Protein AF-A0A956Q7Y1-F1 (afdb_monomer)

pLDDT: mean 79.59, std 21.58, range [32.88, 96.0]

Nearest PDB structures (foldseek):
  5wb4-assembly1_E  TM=9.164E-01  e=4.109E-04  Thermoanaerobacter italicus Ab9
  7n41-assembly2_B  TM=9.019E-01  e=3.615E-04  Thermoanaerobacter italicus Ab9
  5wfg-assembly2_E  TM=9.116E-01  e=1.145E-03  Thermoanaerobacter italicus Ab9
  5wfg-assembly1_B  TM=8.473E-01  e=2.469E-03  Thermoanaerobacter italicus Ab9
  5wfg-assembly1_C  TM=8.443E-01  e=1.797E-02  Thermoanaerobacter italicus Ab9

Sequence (152 aa):
MNLTTSPAVLDKLPRKDVIGVPVTHASYQAIVDRVIALAQRRQPAYVCVAAVHLVVEAFLDASLRAIVEAADMVTADGKPVAVALGWLHKTSQERVAGMDLMPSVMAAAERAGCSVFFWVPPRTSLRRRDASLNANSRTSRWAGTFLHRFVH

Mean predicted aligned error: 10.84 Å

Radius of gyration: 19.01 Å; Cα contacts (8 Å, |Δi|>4): 193; chains: 1; bounding box: 59×51×41 Å

Secondary structure (DSSP, 8-state):
-------PPPPPPPEEEETTEEEE---HHHHHHHHHHHHHTT----EEEE-HHHHHHHHH-HHHHHHHHHSSEEEE-SHHHHHHHHHHHTS------HHHHHHHHHHHHHHTT--EEEE------------------------EEEE-----

Foldseek 3Di:
DDDPPDLDDDDFADWDDQLNATAHADALVVVLVVVLVCQLSVNDFDEAADDPVLSVVLNVDVVSRVVRNPGSHYYQADDVSQVSRCVVPVHGGDHHHPVVSVVSSVVVCLVSQGFDWDADQPPPPPPDDDDDDDDDDPDPDGDIDGDDRNDD

Structure (mmCIF, N/CA/C/O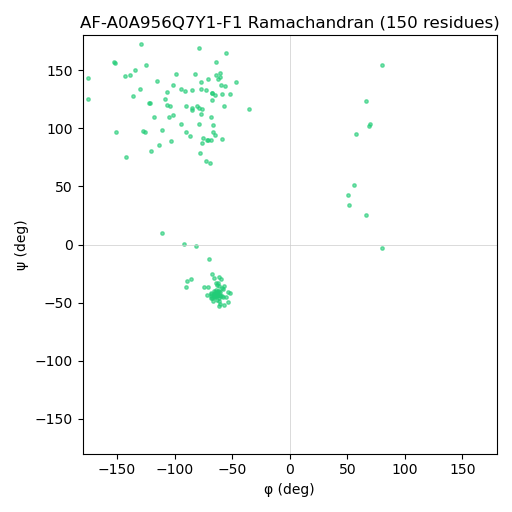 backbone):
data_AF-A0A956Q7Y1-F1
#
_entry.id   AF-A0A956Q7Y1-F1
#
loop_
_atom_site.group_PDB
_atom_site.id
_atom_site.type_symbol
_atom_site.label_atom_id
_atom_site.label_alt_id
_atom_site.label_comp_id
_atom_site.label_asym_id
_atom_site.label_entity_id
_atom_site.label_seq_id
_atom_site.pdbx_PDB_ins_code
_atom_site.Cartn_x
_atom_site.Cartn_y
_atom_site.Cartn_z
_atom_site.occupancy
_atom_site.B_iso_or_equiv
_atom_site.auth_seq_id
_atom_site.auth_comp_id
_atom_site.auth_asym_id
_atom_site.auth_atom_id
_atom_site.pdbx_PDB_model_num
ATOM 1 N N . MET A 1 1 ? -40.487 6.599 2.114 1.00 40.66 1 MET A N 1
ATOM 2 C CA . MET A 1 1 ? -39.738 5.844 1.087 1.00 40.66 1 MET A CA 1
ATOM 3 C C . MET A 1 1 ? -38.324 5.656 1.608 1.00 40.66 1 MET A C 1
ATOM 5 O O . MET A 1 1 ? -37.565 6.613 1.629 1.00 40.66 1 MET A O 1
ATOM 9 N N . ASN A 1 2 ? -38.022 4.474 2.151 1.00 32.88 2 ASN A N 1
ATOM 10 C CA . ASN A 1 2 ? -36.716 4.176 2.739 1.00 32.88 2 ASN A CA 1
ATOM 11 C C . ASN A 1 2 ? -35.690 3.942 1.630 1.00 32.88 2 ASN A C 1
ATOM 13 O O . ASN A 1 2 ? -35.804 2.980 0.876 1.00 32.88 2 ASN A O 1
ATOM 17 N N . LEU A 1 3 ? -34.677 4.804 1.567 1.00 39.78 3 LEU A N 1
ATOM 18 C CA . LEU A 1 3 ? -33.438 4.526 0.855 1.00 39.78 3 LEU A CA 1
ATOM 19 C C . LEU A 1 3 ? -32.627 3.550 1.714 1.00 39.78 3 LEU A C 1
ATOM 21 O O . LEU A 1 3 ? -31.887 3.950 2.608 1.00 39.78 3 LEU A O 1
ATOM 25 N N . THR A 1 4 ? -32.797 2.252 1.482 1.00 39.25 4 THR A N 1
ATOM 26 C CA . THR A 1 4 ? -31.830 1.242 1.919 1.00 39.25 4 THR A CA 1
ATOM 27 C C . THR A 1 4 ? -30.560 1.422 1.096 1.00 39.25 4 THR A C 1
ATOM 29 O O . THR A 1 4 ? -30.422 0.857 0.012 1.00 39.25 4 THR A O 1
ATOM 32 N N . THR A 1 5 ? -29.634 2.242 1.587 1.00 44.50 5 THR A N 1
ATOM 33 C CA . THR A 1 5 ? -28.274 2.304 1.054 1.00 44.50 5 THR A CA 1
ATOM 34 C C . THR A 1 5 ? -27.601 0.971 1.373 1.00 44.50 5 THR A C 1
ATOM 36 O O . THR A 1 5 ? -27.219 0.710 2.513 1.00 44.50 5 THR A O 1
ATOM 39 N N . SER A 1 6 ? -27.497 0.099 0.368 1.00 45.75 6 SER A N 1
ATOM 40 C CA . SER A 1 6 ? -26.563 -1.033 0.375 1.00 45.75 6 SER A CA 1
ATOM 41 C C . SER A 1 6 ? -25.183 -0.521 0.820 1.00 45.75 6 SER A C 1
ATOM 43 O O . SER A 1 6 ? -24.830 0.597 0.428 1.00 45.75 6 SER A O 1
ATOM 45 N N . PRO A 1 7 ? -24.405 -1.242 1.652 1.00 50.88 7 PRO A N 1
ATOM 46 C CA . PRO A 1 7 ? -23.118 -0.747 2.126 1.00 50.88 7 PRO A CA 1
ATOM 47 C C . PRO A 1 7 ? -22.180 -0.618 0.925 1.00 50.88 7 PRO A C 1
ATOM 49 O O . PRO A 1 7 ? -21.567 -1.594 0.500 1.00 50.88 7 PRO A O 1
ATOM 52 N N . ALA A 1 8 ? -22.108 0.579 0.339 1.00 62.75 8 ALA A N 1
ATOM 53 C CA . ALA A 1 8 ? -21.333 0.819 -0.864 1.00 62.75 8 ALA A CA 1
ATOM 54 C C . ALA A 1 8 ? -19.879 0.410 -0.596 1.00 62.75 8 ALA A C 1
ATOM 56 O O . ALA A 1 8 ? -19.226 0.917 0.332 1.00 62.75 8 ALA A O 1
ATOM 57 N N . VAL A 1 9 ? -19.407 -0.566 -1.376 1.00 64.06 9 VAL A N 1
ATOM 58 C CA . VAL A 1 9 ? -17.996 -0.941 -1.438 1.00 64.06 9 VAL A CA 1
ATOM 59 C C . VAL A 1 9 ? -17.226 0.341 -1.704 1.00 64.06 9 VAL A C 1
ATOM 61 O O . VAL A 1 9 ? -17.607 1.134 -2.561 1.00 64.06 9 VAL A O 1
ATOM 64 N N . LEU A 1 10 ? -16.204 0.605 -0.900 1.00 77.69 10 LEU A N 1
ATOM 65 C CA . LEU A 1 10 ? -15.399 1.790 -1.120 1.00 77.69 10 LEU A CA 1
ATOM 66 C C . LEU A 1 10 ? -14.615 1.627 -2.437 1.00 77.69 10 LEU A C 1
ATOM 68 O O . LEU A 1 10 ? -13.907 0.632 -2.596 1.00 77.69 10 LEU A O 1
ATOM 72 N N . ASP A 1 11 ? -14.645 2.609 -3.338 1.00 83.88 11 ASP A N 1
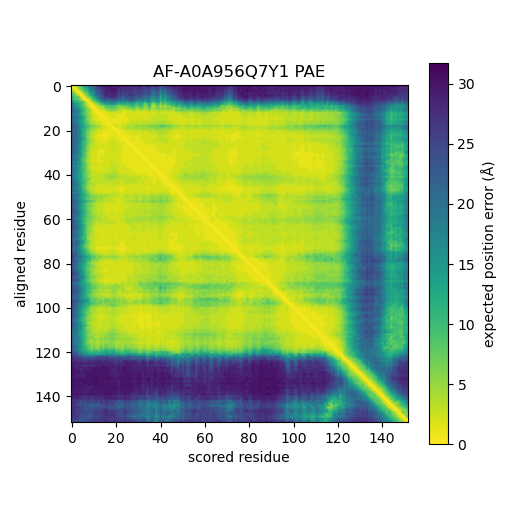ATOM 73 C CA . ASP A 1 11 ? -13.890 2.547 -4.603 1.00 83.88 11 ASP A CA 1
ATOM 74 C C . ASP A 1 11 ? -12.385 2.420 -4.357 1.00 83.88 11 ASP A C 1
ATOM 76 O O . ASP A 1 11 ? -11.847 3.080 -3.467 1.00 83.88 11 ASP A O 1
ATOM 80 N N . LYS A 1 12 ? -11.687 1.557 -5.105 1.00 89.38 12 LYS A N 1
ATOM 81 C CA . LYS A 1 12 ? -10.237 1.359 -4.932 1.00 89.38 12 LYS A CA 1
ATOM 82 C C . LYS A 1 12 ? -9.471 2.647 -5.258 1.00 89.38 12 LYS A C 1
ATOM 84 O O . LYS A 1 12 ? -9.847 3.396 -6.156 1.00 89.38 12 LYS A O 1
ATOM 89 N N . LEU A 1 13 ? -8.368 2.883 -4.540 1.00 94.12 13 LEU A N 1
ATOM 90 C CA . LEU A 1 13 ? -7.449 3.975 -4.870 1.00 94.12 13 LEU A CA 1
ATOM 91 C C . LEU A 1 13 ? -6.873 3.776 -6.283 1.00 94.12 13 LEU A C 1
ATOM 93 O O . LEU A 1 13 ? -6.667 2.626 -6.695 1.00 94.12 13 LEU A O 1
ATOM 97 N N . PRO A 1 14 ? -6.589 4.867 -7.019 1.00 94.81 14 PRO A N 1
ATOM 98 C CA . PRO A 1 14 ? -6.051 4.771 -8.367 1.00 94.81 14 PRO A CA 1
ATOM 99 C C . PRO A 1 14 ? -4.709 4.036 -8.373 1.00 94.81 14 PRO A C 1
ATOM 101 O O . PRO A 1 14 ? -3.890 4.158 -7.458 1.00 94.81 14 PRO A O 1
ATOM 104 N N . ARG A 1 15 ? -4.484 3.261 -9.434 1.00 95.44 15 ARG A N 1
ATOM 105 C CA . ARG A 1 15 ? -3.254 2.497 -9.646 1.00 95.44 15 ARG A CA 1
ATOM 106 C C . ARG A 1 15 ? -2.627 2.837 -10.976 1.00 95.44 15 ARG A C 1
ATOM 108 O O . ARG A 1 15 ? -3.311 3.232 -1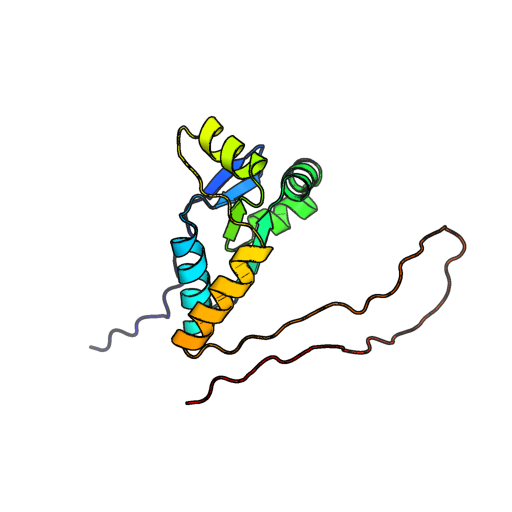1.917 1.00 95.44 15 ARG A O 1
ATOM 115 N N . LYS A 1 16 ? -1.320 2.646 -11.037 1.00 95.75 16 LYS A N 1
ATOM 116 C CA . LYS A 1 16 ? -0.490 2.892 -12.202 1.00 95.75 16 LYS A CA 1
ATOM 117 C C . LYS A 1 16 ? 0.523 1.766 -12.355 1.00 95.75 16 LYS A C 1
ATOM 119 O O . LYS A 1 16 ? 0.974 1.190 -11.370 1.00 95.75 16 LYS A O 1
ATOM 124 N N . ASP A 1 17 ? 0.845 1.443 -13.598 1.00 94.44 17 ASP A N 1
ATOM 125 C CA . ASP A 1 17 ? 1.720 0.319 -13.922 1.00 94.44 17 ASP A CA 1
ATOM 126 C C . ASP A 1 17 ? 3.188 0.603 -13.571 1.00 94.44 17 ASP A C 1
ATOM 128 O O . ASP A 1 17 ? 3.731 1.647 -13.926 1.00 94.44 17 ASP A O 1
ATOM 132 N N . VAL A 1 18 ? 3.854 -0.332 -12.906 1.00 92.38 18 VAL A N 1
ATOM 133 C CA . VAL A 1 18 ? 5.308 -0.334 -12.741 1.00 92.38 18 VAL A CA 1
ATOM 134 C C . VAL A 1 18 ? 5.817 -1.677 -13.230 1.00 92.38 18 VAL A C 1
ATOM 136 O O . VAL A 1 18 ? 5.788 -2.658 -12.491 1.00 92.38 18 VAL A O 1
ATOM 139 N N . ILE A 1 19 ? 6.278 -1.714 -14.482 1.00 89.12 19 ILE A N 1
ATOM 140 C CA . ILE A 1 19 ? 6.836 -2.919 -15.115 1.00 89.12 19 ILE A CA 1
ATOM 141 C C . ILE A 1 19 ? 5.818 -4.073 -15.043 1.00 89.12 19 ILE A C 1
ATOM 143 O O . ILE A 1 19 ? 6.109 -5.159 -14.558 1.00 89.12 19 ILE A O 1
ATOM 147 N N . GLY A 1 20 ? 4.577 -3.825 -15.465 1.00 87.31 20 GLY A N 1
ATOM 148 C CA . GLY A 1 20 ? 3.518 -4.836 -15.465 1.00 87.31 20 GLY A CA 1
ATOM 149 C C . GLY A 1 20 ? 2.840 -5.073 -14.112 1.00 87.31 20 GLY A C 1
ATOM 150 O O . GLY A 1 20 ? 1.915 -5.877 -14.055 1.00 87.31 20 GLY A O 1
ATOM 151 N N . VAL A 1 21 ? 3.268 -4.416 -13.029 1.00 92.06 21 VAL A N 1
ATOM 152 C CA . VAL A 1 21 ? 2.663 -4.560 -11.696 1.00 92.06 21 VAL A CA 1
ATOM 153 C C . VAL A 1 21 ? 1.877 -3.294 -11.340 1.00 92.06 21 VAL A C 1
ATOM 155 O O . VAL A 1 21 ? 2.452 -2.203 -11.351 1.00 92.06 21 VAL A O 1
ATOM 158 N N . PRO A 1 22 ? 0.581 -3.377 -10.984 1.00 94.44 22 PRO A N 1
ATOM 159 C CA . PRO A 1 22 ? -0.193 -2.190 -10.642 1.00 94.44 22 PRO A CA 1
ATOM 160 C C . PRO A 1 22 ? 0.145 -1.694 -9.231 1.00 94.44 22 PRO A C 1
ATOM 162 O O . PRO A 1 22 ? -0.222 -2.313 -8.234 1.00 94.44 22 PRO A O 1
ATOM 165 N N . VAL A 1 23 ? 0.782 -0.529 -9.143 1.00 95.19 23 VAL A N 1
ATOM 166 C CA . VAL A 1 23 ? 1.139 0.147 -7.888 1.00 95.19 23 VAL A CA 1
ATOM 167 C C . VAL A 1 23 ? 0.147 1.275 -7.608 1.00 95.19 23 VAL A C 1
ATOM 169 O O . VAL A 1 23 ? -0.257 2.017 -8.499 1.00 95.19 23 VAL A O 1
ATOM 172 N N . THR A 1 24 ? -0.280 1.402 -6.356 1.00 95.81 24 THR A N 1
ATOM 173 C CA . THR A 1 24 ? -1.203 2.448 -5.895 1.00 95.81 24 THR A CA 1
ATOM 174 C C . THR A 1 24 ? -0.531 3.812 -5.975 1.00 95.81 24 THR A C 1
ATOM 176 O O . THR A 1 24 ? 0.533 4.018 -5.395 1.00 95.81 24 THR A O 1
ATOM 179 N N . HIS A 1 25 ? -1.171 4.737 -6.691 1.00 95.12 25 HIS A N 1
ATOM 180 C CA . HIS A 1 25 ? -0.719 6.115 -6.855 1.00 95.12 25 HIS A CA 1
ATOM 181 C C . HIS A 1 25 ? -1.559 7.020 -5.955 1.00 95.12 25 HIS A C 1
ATOM 183 O O . HIS A 1 25 ? -2.625 7.490 -6.337 1.00 95.12 25 HIS A O 1
ATOM 189 N N . ALA A 1 26 ? -1.115 7.197 -4.716 1.00 94.06 26 ALA A N 1
ATOM 190 C CA . ALA A 1 26 ? -1.813 7.986 -3.708 1.00 94.06 26 ALA A CA 1
ATOM 191 C C . ALA A 1 26 ? -0.810 8.558 -2.702 1.00 94.06 26 ALA A C 1
ATOM 193 O O . ALA A 1 26 ? 0.283 8.010 -2.530 1.00 94.06 26 ALA A O 1
ATOM 194 N N . SER A 1 27 ? -1.184 9.646 -2.026 1.00 93.88 27 SER A N 1
ATOM 195 C CA . SER A 1 27 ? -0.383 10.165 -0.916 1.00 93.88 27 SER A CA 1
ATOM 196 C C . SER A 1 27 ? -0.338 9.159 0.230 1.00 93.88 27 SER A C 1
ATOM 198 O O . SER A 1 27 ? -1.229 8.317 0.388 1.00 93.88 27 SER A O 1
ATOM 200 N N . TYR A 1 28 ? 0.690 9.273 1.063 1.00 93.56 28 TYR A N 1
ATOM 201 C CA . TYR A 1 28 ? 0.837 8.435 2.241 1.00 93.56 28 TYR A CA 1
ATOM 202 C C . TYR A 1 28 ? -0.393 8.518 3.158 1.00 93.56 28 TYR A C 1
ATOM 204 O O . TYR A 1 28 ? -0.932 7.494 3.581 1.00 93.56 28 TYR A O 1
ATOM 212 N N . GLN A 1 29 ? -0.894 9.734 3.401 1.00 94.50 29 GLN A N 1
ATOM 213 C CA . GLN A 1 29 ? -2.071 9.947 4.241 1.00 94.50 29 GLN A CA 1
ATOM 214 C C . GLN A 1 29 ? -3.328 9.302 3.644 1.00 94.50 29 GLN A C 1
ATOM 216 O O . GLN A 1 29 ? -4.073 8.652 4.370 1.00 94.50 29 GLN A O 1
ATOM 221 N N . ALA A 1 30 ? -3.526 9.384 2.323 1.00 94.94 30 ALA A N 1
ATOM 222 C CA . ALA A 1 30 ? -4.668 8.751 1.665 1.00 94.94 30 ALA A CA 1
ATOM 223 C C . ALA A 1 30 ? -4.656 7.220 1.815 1.00 94.94 30 ALA A C 1
ATOM 225 O O . ALA A 1 30 ? -5.714 6.603 1.925 1.00 94.94 30 ALA A O 1
ATOM 226 N N . ILE A 1 31 ? -3.472 6.599 1.855 1.00 95.31 31 ILE A N 1
ATOM 227 C CA . ILE A 1 31 ? -3.329 5.161 2.116 1.00 95.31 31 ILE A CA 1
ATOM 228 C C . ILE A 1 31 ? -3.725 4.837 3.560 1.00 95.31 31 ILE A C 1
ATOM 230 O O . ILE A 1 31 ? -4.493 3.900 3.779 1.00 95.31 31 ILE A O 1
ATOM 234 N N . VAL A 1 32 ? -3.256 5.615 4.540 1.00 95.81 32 VAL A N 1
ATOM 235 C CA . VAL A 1 32 ? -3.629 5.434 5.955 1.00 95.81 32 VAL A CA 1
ATOM 236 C C . VAL A 1 32 ? -5.138 5.598 6.140 1.00 95.81 32 VAL A C 1
ATOM 238 O O . VAL A 1 32 ? -5.792 4.699 6.670 1.00 95.81 32 VAL A O 1
ATOM 241 N N . ASP A 1 33 ? -5.708 6.693 5.636 1.00 95.44 33 ASP A N 1
ATOM 242 C CA . ASP A 1 33 ? -7.143 6.980 5.717 1.00 95.44 33 ASP A CA 1
ATOM 243 C C . ASP A 1 33 ? -7.962 5.868 5.063 1.00 95.44 33 ASP A C 1
ATOM 245 O O . ASP A 1 33 ? -9.004 5.454 5.576 1.00 95.44 33 ASP A O 1
ATOM 249 N N . ARG A 1 34 ? -7.457 5.321 3.952 1.00 95.69 34 ARG A N 1
ATOM 250 C CA . ARG A 1 34 ? -8.101 4.213 3.265 1.00 95.69 34 ARG A CA 1
ATOM 251 C C . ARG A 1 34 ? -8.133 2.940 4.105 1.00 95.69 34 ARG A C 1
ATOM 253 O O . ARG A 1 34 ? -9.175 2.286 4.152 1.00 95.69 34 ARG A O 1
ATOM 260 N N . VAL A 1 35 ? -7.028 2.584 4.760 1.00 95.12 35 VAL A N 1
ATOM 261 C CA . VAL A 1 35 ? -6.987 1.426 5.667 1.00 95.12 35 VAL A CA 1
ATOM 262 C C . VAL A 1 35 ? -8.021 1.588 6.784 1.00 95.12 35 VAL A C 1
ATOM 264 O O . VAL A 1 35 ? -8.789 0.662 7.045 1.00 95.12 35 VAL A O 1
ATOM 267 N N . ILE A 1 36 ? -8.100 2.774 7.394 1.00 96.00 36 ILE A N 1
ATOM 268 C CA . ILE A 1 36 ? -9.066 3.047 8.467 1.00 96.00 36 ILE A CA 1
ATOM 269 C C . ILE A 1 36 ? -10.507 2.986 7.962 1.00 96.00 36 ILE A C 1
ATOM 271 O O . ILE A 1 36 ? -11.352 2.361 8.602 1.00 96.00 36 ILE A O 1
ATOM 275 N N . ALA A 1 37 ? -10.794 3.553 6.790 1.00 95.06 37 ALA A N 1
ATOM 276 C CA . ALA A 1 37 ? -12.129 3.511 6.203 1.00 95.06 37 ALA A CA 1
ATOM 277 C C . ALA A 1 37 ? -12.595 2.069 5.919 1.00 95.06 37 ALA A C 1
ATOM 279 O O . ALA A 1 37 ? -13.753 1.730 6.175 1.00 95.06 37 ALA A O 1
ATOM 280 N N . LEU A 1 38 ? -11.697 1.205 5.430 1.00 94.50 38 LEU A N 1
ATOM 281 C CA . LEU A 1 38 ? -11.975 -0.222 5.232 1.00 94.50 38 LEU A CA 1
ATOM 282 C C . LEU A 1 38 ? -12.250 -0.928 6.569 1.00 94.50 38 LEU A C 1
ATOM 284 O O . LEU A 1 38 ? -13.232 -1.667 6.681 1.00 94.50 38 LEU A O 1
ATOM 288 N N . ALA A 1 39 ? -11.447 -0.641 7.599 1.00 93.62 39 ALA A N 1
ATOM 289 C CA . ALA A 1 39 ? -11.609 -1.208 8.936 1.00 93.62 39 ALA A CA 1
ATOM 290 C C . ALA A 1 39 ? -12.942 -0.805 9.591 1.00 93.62 39 ALA A C 1
ATOM 292 O O . ALA A 1 39 ? -13.685 -1.669 10.061 1.00 93.62 39 ALA A O 1
ATOM 293 N N . GLN A 1 40 ? -13.300 0.483 9.559 1.00 93.44 40 GLN A N 1
ATOM 294 C CA . GLN A 1 40 ? -14.560 0.994 10.116 1.00 93.44 40 GLN A CA 1
ATOM 295 C C . GLN A 1 40 ? -15.789 0.389 9.428 1.00 93.44 40 GLN A C 1
ATOM 297 O O . GLN A 1 40 ? -16.791 0.098 10.082 1.00 93.44 40 GLN A O 1
ATOM 302 N N . ARG A 1 41 ? -15.706 0.142 8.114 1.00 93.06 41 ARG A N 1
ATOM 303 C CA . ARG A 1 41 ? -16.770 -0.523 7.345 1.00 93.06 41 ARG A CA 1
ATOM 304 C C . ARG A 1 41 ? -16.752 -2.046 7.458 1.00 93.06 41 ARG A C 1
ATOM 306 O O . ARG A 1 41 ? -17.606 -2.693 6.857 1.00 93.06 41 ARG A O 1
ATOM 313 N N . ARG A 1 42 ? -15.793 -2.621 8.196 1.00 90.94 42 ARG A N 1
ATOM 314 C CA . ARG A 1 42 ? -15.559 -4.072 8.297 1.00 90.94 42 ARG A CA 1
ATOM 315 C C . ARG A 1 42 ? -15.448 -4.740 6.921 1.00 90.94 42 ARG A C 1
ATOM 317 O O . ARG A 1 42 ? -15.890 -5.872 6.740 1.00 90.94 42 ARG A O 1
ATOM 324 N N . GLN A 1 43 ? -14.883 -4.023 5.950 1.00 92.06 43 GLN A N 1
ATOM 325 C CA . GLN A 1 43 ? -14.659 -4.540 4.604 1.00 92.06 43 GLN A CA 1
ATOM 326 C C . GLN A 1 43 ? -13.331 -5.306 4.602 1.00 92.06 43 GLN A C 1
ATOM 328 O O . GLN A 1 43 ? -12.295 -4.700 4.891 1.00 92.06 43 GLN A O 1
ATOM 333 N N . PRO A 1 44 ? -13.337 -6.626 4.330 1.00 91.12 44 PRO A N 1
ATOM 334 C CA . PRO A 1 44 ? -12.106 -7.396 4.264 1.00 91.12 44 PRO A CA 1
ATOM 335 C C . PRO A 1 44 ? -11.267 -6.884 3.097 1.00 91.12 44 PRO A C 1
ATOM 337 O O . PRO A 1 44 ? -11.761 -6.760 1.979 1.00 91.12 44 PRO A O 1
ATOM 340 N N . ALA A 1 45 ? -10.008 -6.577 3.382 1.00 93.56 45 ALA A N 1
ATOM 341 C CA . ALA A 1 45 ? -9.078 -6.040 2.410 1.00 93.56 45 ALA A CA 1
ATOM 342 C C . ALA A 1 45 ? -7.649 -6.436 2.767 1.00 93.56 45 ALA A C 1
ATOM 344 O O . ALA A 1 45 ? -7.342 -6.685 3.937 1.00 93.56 45 ALA A O 1
ATOM 345 N N . TYR A 1 46 ? -6.767 -6.449 1.772 1.00 94.25 46 TYR A N 1
ATOM 346 C CA . TYR A 1 46 ? -5.339 -6.639 2.011 1.00 94.25 46 TYR A CA 1
ATOM 347 C C . TYR A 1 46 ? -4.477 -5.650 1.235 1.00 94.25 46 TYR A C 1
ATOM 349 O O . TYR A 1 46 ? -4.828 -5.161 0.158 1.00 94.25 46 TYR A O 1
ATOM 357 N N . VAL A 1 47 ? -3.330 -5.339 1.836 1.00 94.12 47 VAL A N 1
ATOM 358 C CA . VAL A 1 47 ? -2.378 -4.344 1.350 1.00 94.12 47 VAL A CA 1
ATOM 359 C C . VAL A 1 47 ? -1.040 -5.025 1.120 1.00 94.12 47 VAL A C 1
ATOM 361 O O . VAL A 1 47 ? -0.461 -5.593 2.045 1.00 94.12 47 VAL A O 1
ATOM 364 N N . CYS A 1 48 ? -0.536 -4.949 -0.106 1.00 94.50 48 CYS A N 1
ATOM 365 C CA . CYS A 1 48 ? 0.816 -5.371 -0.438 1.00 94.50 48 CYS A CA 1
ATOM 366 C C . CYS A 1 48 ? 1.763 -4.183 -0.273 1.00 94.50 48 CYS A C 1
ATOM 368 O O . CYS A 1 48 ? 1.624 -3.173 -0.962 1.00 94.50 48 CYS A O 1
ATOM 370 N N . VAL A 1 49 ? 2.741 -4.306 0.620 1.00 92.75 49 VAL A N 1
ATOM 371 C CA . VAL A 1 49 ? 3.810 -3.314 0.771 1.00 92.75 49 VAL A CA 1
ATOM 372 C C . VAL A 1 49 ? 4.920 -3.669 -0.219 1.00 92.75 49 VAL A C 1
ATOM 374 O O . VAL A 1 49 ? 5.741 -4.546 0.044 1.00 92.75 49 VAL A O 1
ATOM 377 N N . ALA A 1 50 ? 4.875 -3.071 -1.412 1.00 91.06 50 ALA A N 1
ATOM 378 C CA . ALA A 1 50 ? 5.661 -3.525 -2.554 1.00 91.06 50 ALA A CA 1
ATOM 379 C C . ALA A 1 50 ? 7.028 -2.847 -2.618 1.00 91.06 50 ALA A C 1
ATOM 381 O O . ALA A 1 50 ? 7.173 -1.748 -3.154 1.00 91.06 50 ALA A O 1
ATOM 382 N N . ALA A 1 51 ? 8.039 -3.533 -2.088 1.00 91.50 51 ALA A N 1
ATOM 383 C CA . ALA A 1 51 ? 9.435 -3.211 -2.354 1.00 91.50 51 ALA A CA 1
ATOM 384 C C . ALA A 1 51 ? 9.863 -3.760 -3.727 1.00 91.50 51 ALA A C 1
ATOM 386 O O . ALA A 1 51 ? 9.169 -4.578 -4.330 1.00 91.50 51 ALA A O 1
ATOM 387 N N . VAL A 1 52 ? 11.042 -3.349 -4.209 1.00 90.56 52 VAL A N 1
ATOM 388 C CA . VAL A 1 52 ? 11.562 -3.748 -5.534 1.00 90.56 52 VAL A CA 1
ATOM 389 C C . VAL A 1 52 ? 11.547 -5.262 -5.744 1.00 90.56 52 VAL A C 1
ATOM 391 O O . VAL A 1 52 ? 11.165 -5.705 -6.820 1.00 90.56 52 VAL A O 1
ATOM 394 N N . HIS A 1 53 ? 11.923 -6.052 -4.730 1.00 90.81 53 HIS A N 1
ATOM 395 C CA . HIS A 1 53 ? 11.936 -7.513 -4.849 1.00 90.81 53 HIS A CA 1
ATOM 396 C C . HIS A 1 53 ? 10.545 -8.064 -5.198 1.00 90.81 53 HIS A C 1
ATOM 398 O O . HIS A 1 53 ? 10.436 -8.843 -6.134 1.00 90.81 53 HIS A O 1
ATOM 404 N N . LEU A 1 54 ? 9.482 -7.580 -4.540 1.00 90.38 54 LEU A N 1
ATOM 405 C CA . LEU A 1 54 ? 8.111 -8.013 -4.813 1.00 90.38 54 LEU A CA 1
ATOM 406 C C . LEU A 1 54 ? 7.683 -7.636 -6.234 1.00 90.38 54 LEU A C 1
ATOM 408 O O . LEU A 1 54 ? 7.052 -8.436 -6.912 1.00 90.38 54 LEU A O 1
ATOM 412 N N . VAL A 1 55 ? 8.032 -6.429 -6.692 1.00 91.44 55 VAL A N 1
ATOM 413 C CA . VAL A 1 55 ? 7.711 -5.972 -8.056 1.00 91.44 55 VAL A CA 1
ATOM 414 C C . VAL A 1 55 ? 8.406 -6.850 -9.099 1.00 91.44 55 VAL A C 1
ATOM 416 O O . VAL A 1 55 ? 7.780 -7.267 -10.067 1.00 91.44 55 VAL A O 1
ATOM 419 N N . VAL A 1 56 ? 9.685 -7.167 -8.888 1.00 92.06 56 VAL A N 1
ATOM 420 C CA . VAL A 1 56 ? 10.460 -8.0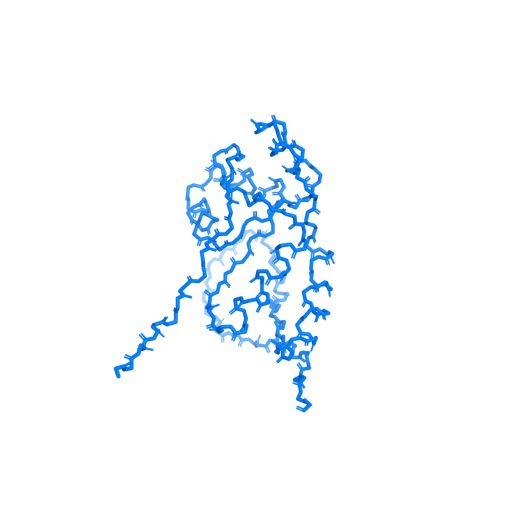24 -9.796 1.00 92.06 56 VAL A CA 1
ATOM 421 C C . VAL A 1 56 ? 9.937 -9.459 -9.785 1.00 92.06 56 VAL A C 1
ATOM 423 O O . VAL A 1 56 ? 9.736 -10.038 -10.847 1.00 92.06 56 VAL A O 1
ATOM 426 N N . GLU A 1 57 ? 9.674 -10.037 -8.614 1.00 92.94 57 GLU A N 1
ATOM 427 C CA . GLU A 1 57 ? 9.129 -11.393 -8.508 1.00 92.94 57 GLU A CA 1
ATOM 428 C C . GLU A 1 57 ? 7.739 -11.486 -9.148 1.00 92.94 57 GLU A C 1
ATOM 430 O O . GLU A 1 57 ? 7.486 -12.406 -9.918 1.00 92.94 57 GLU A O 1
ATOM 435 N N . ALA A 1 58 ? 6.862 -10.505 -8.914 1.00 92.75 58 ALA A N 1
ATOM 436 C CA . ALA A 1 58 ? 5.538 -10.453 -9.535 1.00 92.75 58 ALA A CA 1
ATOM 437 C C . ALA A 1 58 ? 5.599 -10.219 -11.053 1.00 92.75 58 ALA A C 1
ATOM 439 O O . ALA A 1 58 ? 4.691 -10.614 -11.776 1.00 92.75 58 ALA A O 1
ATOM 440 N N . PHE A 1 59 ? 6.657 -9.593 -11.568 1.00 91.19 59 PHE A N 1
ATOM 441 C CA . PHE A 1 59 ? 6.874 -9.507 -13.010 1.00 91.19 59 PHE A CA 1
ATOM 442 C C . PHE A 1 59 ? 7.266 -10.864 -13.619 1.00 91.19 59 PHE A C 1
ATOM 444 O O . PHE A 1 59 ? 6.852 -11.178 -14.734 1.00 91.19 59 PHE A O 1
ATOM 451 N N . LEU A 1 60 ? 8.045 -11.670 -12.891 1.00 93.19 60 LEU A N 1
ATOM 452 C CA . LEU A 1 60 ? 8.565 -12.959 -13.359 1.00 93.19 60 LEU A CA 1
ATOM 453 C C . LEU A 1 60 ? 7.598 -14.134 -13.133 1.00 93.19 60 LEU A C 1
ATOM 455 O O . LEU A 1 60 ? 7.623 -15.094 -13.902 1.00 93.19 60 LEU A O 1
ATOM 459 N N . ASP A 1 61 ? 6.754 -14.072 -12.101 1.00 94.56 61 ASP A N 1
ATOM 460 C CA . ASP A 1 61 ? 5.817 -15.129 -11.716 1.00 94.56 61 ASP A CA 1
ATOM 461 C C . ASP A 1 61 ? 4.363 -14.647 -11.820 1.00 94.56 61 ASP A C 1
ATOM 463 O O . ASP A 1 61 ? 3.873 -13.856 -11.010 1.00 94.56 61 ASP A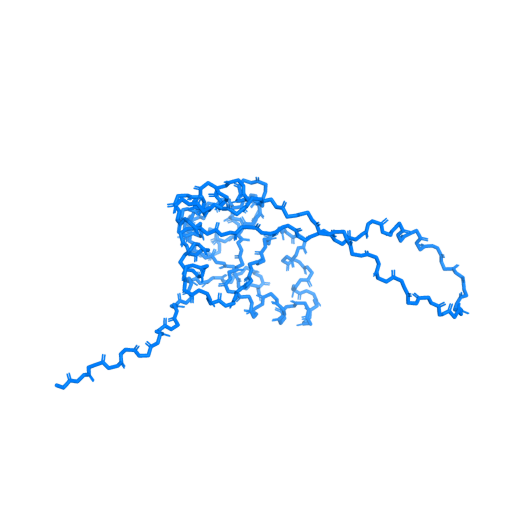 O 1
ATOM 467 N N . ALA A 1 62 ? 3.639 -15.186 -12.805 1.00 92.56 62 ALA A N 1
ATOM 468 C CA . ALA A 1 62 ? 2.236 -14.864 -13.047 1.00 92.56 62 ALA A CA 1
ATOM 469 C C . ALA A 1 62 ? 1.308 -15.230 -11.872 1.00 92.56 62 ALA A C 1
ATOM 471 O O . ALA A 1 62 ? 0.276 -14.584 -11.682 1.00 92.56 62 ALA A O 1
ATOM 472 N N . SER A 1 63 ? 1.655 -16.242 -11.072 1.00 94.44 63 SER A N 1
ATOM 473 C CA . SER A 1 63 ? 0.860 -16.637 -9.908 1.00 94.44 63 SER A CA 1
ATOM 474 C C . SER A 1 63 ? 0.973 -15.608 -8.782 1.00 94.44 63 SER A C 1
ATOM 476 O O . SER A 1 63 ? -0.042 -15.181 -8.228 1.00 94.44 63 SER A O 1
ATOM 478 N N . LEU A 1 64 ? 2.189 -15.123 -8.511 1.00 93.19 64 LEU A N 1
ATOM 479 C CA . LEU A 1 64 ? 2.422 -14.030 -7.571 1.00 93.19 64 LEU A CA 1
ATOM 480 C C . LEU A 1 64 ? 1.808 -12.725 -8.082 1.00 93.19 64 LEU A C 1
ATOM 482 O O . LEU A 1 64 ? 1.183 -11.993 -7.313 1.00 93.19 64 LEU A O 1
ATOM 486 N N . ARG A 1 65 ? 1.918 -12.460 -9.387 1.00 93.75 65 ARG A N 1
ATOM 487 C CA . ARG A 1 65 ? 1.286 -11.308 -10.031 1.00 93.75 65 ARG A CA 1
ATOM 488 C C . ARG A 1 65 ? -0.209 -11.247 -9.751 1.00 93.75 65 ARG A C 1
ATOM 490 O O . ARG A 1 65 ? -0.689 -10.213 -9.300 1.00 93.75 65 ARG A O 1
ATOM 497 N N . ALA A 1 66 ? -0.924 -12.355 -9.946 1.00 94.50 66 ALA A N 1
ATOM 498 C CA . ALA A 1 66 ? -2.361 -12.421 -9.699 1.00 94.50 66 ALA A CA 1
ATOM 499 C C . ALA A 1 66 ? -2.715 -12.089 -8.235 1.00 94.50 66 ALA A C 1
ATOM 501 O O . ALA A 1 66 ? -3.695 -11.388 -7.977 1.00 94.50 66 ALA A O 1
ATOM 502 N N . ILE A 1 67 ? -1.891 -12.526 -7.274 1.00 94.88 67 ILE A N 1
ATOM 503 C CA . ILE A 1 67 ? -2.061 -12.202 -5.848 1.00 94.88 67 ILE A CA 1
ATOM 504 C C . ILE A 1 67 ? -1.856 -10.702 -5.597 1.00 94.88 67 ILE A C 1
ATOM 506 O O . ILE A 1 67 ? -2.632 -10.091 -4.860 1.00 94.88 67 ILE A O 1
ATOM 510 N N . VAL A 1 68 ? -0.838 -10.087 -6.202 1.00 94.50 68 VAL A N 1
ATOM 511 C CA . VAL A 1 68 ? -0.570 -8.646 -6.052 1.00 94.50 68 VAL A CA 1
ATOM 512 C C . VAL A 1 68 ? -1.662 -7.805 -6.723 1.00 94.50 68 VAL A C 1
ATOM 514 O O . VAL A 1 68 ? -2.142 -6.833 -6.141 1.00 94.50 68 VAL A O 1
ATOM 517 N N . GLU A 1 69 ? -2.109 -8.188 -7.918 1.00 94.12 69 GLU A N 1
ATOM 518 C CA . GLU A 1 69 ? -3.167 -7.492 -8.658 1.00 94.12 69 GLU A CA 1
ATOM 519 C C . GLU A 1 69 ? -4.502 -7.506 -7.899 1.00 94.12 69 GLU A C 1
ATOM 521 O O . GLU A 1 69 ? -5.189 -6.479 -7.828 1.00 94.12 69 GLU A O 1
ATOM 526 N N . ALA A 1 70 ? -4.830 -8.634 -7.263 1.00 94.62 70 ALA A N 1
ATOM 527 C CA . ALA A 1 70 ? -6.053 -8.804 -6.488 1.00 94.62 70 ALA A CA 1
ATOM 528 C C . ALA A 1 70 ? -6.085 -7.997 -5.173 1.00 94.62 70 ALA A C 1
ATOM 530 O O . ALA A 1 70 ? -7.171 -7.830 -4.611 1.00 94.62 70 ALA A O 1
ATOM 531 N N . ALA A 1 71 ? -4.952 -7.432 -4.724 1.00 95.12 71 ALA A N 1
ATOM 532 C CA . ALA A 1 71 ? -4.887 -6.609 -3.515 1.00 95.12 71 ALA A CA 1
ATOM 533 C C . ALA A 1 71 ? -5.873 -5.441 -3.570 1.00 95.12 71 ALA A C 1
ATOM 535 O O . ALA A 1 71 ? -6.378 -5.073 -4.636 1.00 95.12 71 ALA A O 1
ATOM 536 N N . ASP A 1 72 ? -6.137 -4.799 -2.437 1.00 95.06 72 ASP A N 1
ATOM 537 C CA . ASP A 1 72 ? -6.895 -3.543 -2.381 1.00 95.06 72 ASP A CA 1
ATOM 538 C C . ASP A 1 72 ? -5.981 -2.338 -2.523 1.00 95.06 72 ASP A C 1
ATOM 540 O O . ASP A 1 72 ? -6.349 -1.347 -3.162 1.00 95.06 72 ASP A O 1
ATOM 544 N N . MET A 1 73 ? -4.745 -2.469 -2.046 1.00 95.38 73 MET A N 1
ATOM 545 C CA . MET A 1 73 ? -3.675 -1.501 -2.249 1.00 95.38 73 MET A CA 1
ATOM 546 C C . MET A 1 73 ? -2.339 -2.219 -2.438 1.00 95.38 73 MET A C 1
ATOM 548 O O . MET A 1 73 ? -2.068 -3.239 -1.811 1.00 95.38 73 MET A O 1
ATOM 552 N N . VAL A 1 74 ? -1.497 -1.648 -3.291 1.00 95.75 74 VAL A N 1
ATOM 553 C CA . VAL A 1 74 ? -0.117 -2.073 -3.546 1.00 95.75 74 VAL A CA 1
ATOM 554 C C . VAL A 1 74 ? 0.745 -0.833 -3.361 1.00 95.75 74 VAL A C 1
ATOM 556 O O . VAL A 1 74 ? 0.773 0.029 -4.233 1.00 95.75 74 VAL A O 1
ATOM 559 N N . THR A 1 75 ? 1.354 -0.656 -2.196 1.00 94.88 75 THR A N 1
ATOM 560 C CA . THR A 1 75 ? 2.040 0.595 -1.855 1.00 94.88 75 THR A CA 1
ATOM 561 C C . THR A 1 75 ? 3.448 0.624 -2.437 1.00 94.88 75 THR A C 1
ATOM 563 O O . THR A 1 75 ? 4.113 -0.406 -2.499 1.00 94.88 75 THR A O 1
ATOM 566 N N . ALA A 1 76 ? 3.927 1.808 -2.823 1.00 93.06 76 ALA A N 1
ATOM 567 C CA . ALA A 1 76 ? 5.299 1.993 -3.288 1.00 93.06 76 ALA A CA 1
ATOM 568 C C . ALA A 1 76 ? 6.284 1.982 -2.103 1.00 93.06 76 ALA A C 1
ATOM 570 O O . ALA A 1 76 ? 6.600 3.036 -1.541 1.00 93.06 76 ALA A O 1
ATOM 571 N N . ASP A 1 77 ? 6.758 0.797 -1.710 1.00 91.19 77 ASP A N 1
ATOM 572 C CA . ASP A 1 77 ? 7.771 0.661 -0.663 1.00 91.19 77 ASP A CA 1
ATOM 573 C C . ASP A 1 77 ? 9.183 0.821 -1.237 1.00 91.19 77 ASP A C 1
ATOM 575 O O . ASP A 1 77 ? 9.575 0.257 -2.260 1.00 91.19 77 ASP A O 1
ATOM 579 N N . GLY A 1 78 ? 9.982 1.625 -0.549 1.00 87.00 78 GLY A N 1
ATOM 580 C CA . GLY A 1 78 ? 11.312 2.009 -0.991 1.00 87.00 78 GLY A CA 1
ATOM 581 C C . GLY A 1 78 ? 11.318 3.125 -2.041 1.00 87.00 78 GLY A C 1
ATOM 582 O O . GLY A 1 78 ? 10.383 3.353 -2.807 1.00 87.00 78 GLY A O 1
ATOM 583 N N . LYS A 1 79 ? 12.439 3.850 -2.073 1.00 89.00 79 LYS A N 1
ATOM 584 C CA . LYS A 1 79 ? 12.662 4.936 -3.035 1.00 89.00 79 LYS A CA 1
ATOM 585 C C . LYS A 1 79 ? 12.617 4.472 -4.500 1.00 89.00 79 LYS A C 1
ATOM 587 O O . LYS A 1 79 ? 12.033 5.205 -5.291 1.00 89.00 79 LYS A O 1
ATOM 592 N N . PRO A 1 80 ? 13.173 3.307 -4.895 1.00 90.31 80 PRO A N 1
ATOM 593 C CA . PRO A 1 80 ? 13.212 2.946 -6.311 1.00 90.31 80 PRO A C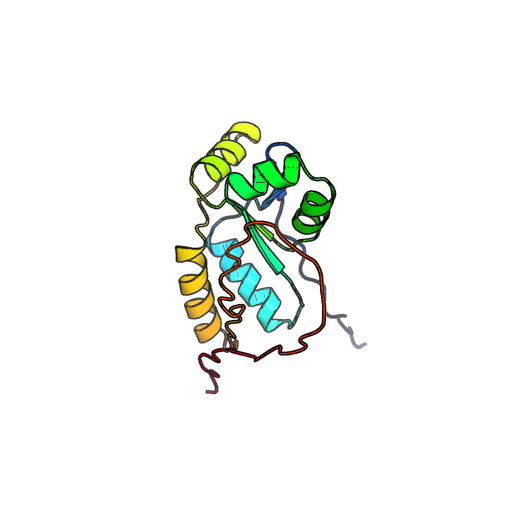A 1
ATOM 594 C C . PRO A 1 80 ? 11.822 2.751 -6.926 1.00 90.31 80 PRO A C 1
ATOM 596 O O . PRO A 1 80 ? 11.596 3.212 -8.037 1.00 90.31 80 PRO A O 1
ATOM 599 N N . VAL A 1 81 ? 10.876 2.142 -6.198 1.00 91.31 81 VAL A N 1
ATOM 600 C CA . VAL A 1 81 ? 9.502 1.936 -6.691 1.00 91.31 81 VAL A CA 1
ATOM 601 C C . VAL A 1 81 ? 8.769 3.271 -6.818 1.00 91.31 81 VAL A C 1
ATOM 603 O O . VAL A 1 81 ? 8.150 3.536 -7.845 1.00 91.31 81 VAL A O 1
ATOM 606 N N . ALA A 1 82 ? 8.895 4.150 -5.818 1.00 92.25 82 ALA A N 1
ATOM 607 C CA . ALA A 1 82 ? 8.296 5.484 -5.856 1.00 92.25 82 ALA A CA 1
ATOM 608 C C . ALA A 1 82 ? 8.856 6.344 -7.007 1.00 92.25 82 ALA A C 1
ATOM 610 O O . ALA A 1 82 ? 8.096 6.976 -7.740 1.00 92.25 82 ALA A O 1
ATOM 611 N N . VAL A 1 83 ? 10.178 6.318 -7.214 1.00 92.25 83 VAL A N 1
ATOM 612 C CA . VAL A 1 83 ? 10.843 7.025 -8.320 1.00 92.25 83 VAL A CA 1
ATOM 613 C C . VAL A 1 83 ? 10.430 6.449 -9.672 1.00 92.25 83 VAL A C 1
ATOM 615 O O . VAL A 1 83 ? 10.102 7.220 -10.569 1.00 92.25 83 VAL A O 1
ATOM 618 N N . ALA A 1 84 ? 10.401 5.122 -9.823 1.00 92.38 84 ALA A N 1
ATOM 619 C CA . ALA A 1 84 ? 9.975 4.473 -11.062 1.00 92.38 84 ALA A CA 1
ATOM 620 C C . ALA A 1 84 ? 8.527 4.834 -11.411 1.00 92.38 84 ALA A C 1
ATOM 622 O O . ALA A 1 84 ? 8.248 5.209 -12.549 1.00 92.38 84 ALA A O 1
ATOM 623 N N . LEU A 1 85 ? 7.623 4.803 -10.425 1.00 91.50 85 LEU A N 1
ATOM 624 C CA . LEU A 1 85 ? 6.233 5.204 -10.617 1.00 91.50 85 LEU A CA 1
ATOM 625 C C . LEU A 1 85 ? 6.123 6.671 -11.047 1.00 91.50 85 LEU A C 1
ATOM 627 O O . LEU A 1 85 ? 5.367 6.997 -11.963 1.00 91.50 85 LEU A O 1
ATOM 631 N N . GLY A 1 86 ? 6.893 7.552 -10.409 1.00 91.12 86 GLY A N 1
ATOM 632 C CA . GLY A 1 86 ? 6.909 8.965 -10.759 1.00 91.12 86 GLY A CA 1
ATOM 633 C C . GLY A 1 86 ? 7.444 9.227 -12.167 1.00 91.12 86 GLY A C 1
ATOM 634 O O . GLY A 1 86 ? 6.825 9.956 -12.943 1.00 91.12 86 GLY A O 1
ATOM 635 N N . TRP A 1 87 ? 8.552 8.577 -12.525 1.00 92.56 87 TRP A N 1
ATOM 636 C CA . TRP A 1 87 ? 9.200 8.723 -13.826 1.00 92.56 87 TRP A CA 1
ATOM 637 C C . TRP A 1 87 ? 8.342 8.180 -14.977 1.00 92.56 87 TRP A C 1
ATOM 639 O O . TRP A 1 87 ? 8.108 8.903 -15.945 1.00 92.56 87 TRP A O 1
ATOM 649 N N . LEU A 1 88 ? 7.810 6.957 -14.853 1.00 93.06 88 LEU A N 1
ATOM 650 C CA . LEU A 1 88 ? 7.003 6.311 -15.899 1.00 93.06 88 LEU A CA 1
ATOM 651 C C . LEU A 1 88 ? 5.710 7.075 -16.202 1.00 93.06 88 LEU A C 1
ATOM 653 O O . LEU A 1 88 ? 5.272 7.131 -17.349 1.00 93.06 88 LEU A O 1
ATOM 657 N N . HIS A 1 89 ? 5.110 7.688 -15.181 1.00 93.88 89 HIS A N 1
ATOM 658 C CA . HIS A 1 89 ? 3.792 8.313 -15.297 1.00 93.88 89 HIS A CA 1
ATOM 659 C C . HIS A 1 89 ? 3.804 9.833 -15.211 1.00 93.88 89 HIS A C 1
ATOM 661 O O . HIS A 1 89 ? 2.734 10.434 -15.116 1.00 93.88 89 HIS A O 1
ATOM 667 N N . LYS A 1 90 ? 4.991 10.452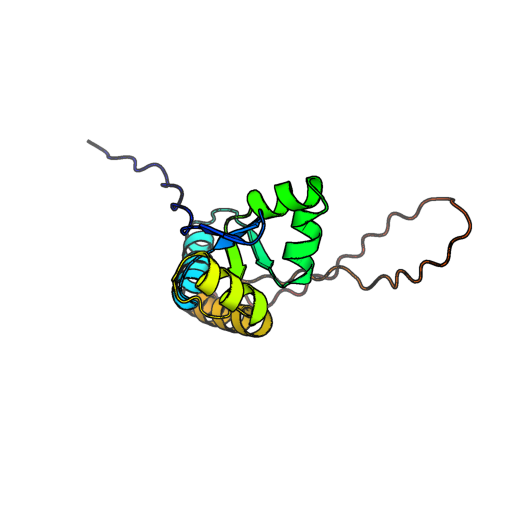 -15.240 1.00 92.50 90 LYS A N 1
ATOM 668 C CA . LYS A 1 90 ? 5.180 11.908 -15.126 1.00 92.50 90 LYS A CA 1
ATOM 669 C C . LYS A 1 90 ? 4.443 12.495 -13.915 1.00 92.50 90 LYS A C 1
ATOM 671 O O . LYS A 1 90 ? 3.790 13.532 -14.003 1.00 92.50 90 LYS A O 1
ATOM 676 N N . THR A 1 91 ? 4.527 11.803 -12.783 1.00 92.19 91 THR A N 1
ATOM 677 C CA . THR A 1 91 ? 3.910 12.208 -11.514 1.00 92.19 91 THR A CA 1
ATOM 678 C C . THR A 1 91 ? 4.916 12.177 -10.369 1.00 92.19 91 THR A C 1
ATOM 680 O O . THR A 1 91 ? 6.037 11.713 -10.530 1.00 92.19 91 THR A O 1
ATOM 683 N N . SER A 1 92 ? 4.523 12.663 -9.193 1.00 87.69 92 SER A N 1
ATOM 684 C CA . SER A 1 92 ? 5.245 12.384 -7.949 1.00 87.69 92 SER A CA 1
ATOM 685 C C . SER A 1 92 ? 4.550 11.250 -7.200 1.00 87.69 92 SER A C 1
ATOM 687 O O . SER A 1 92 ? 3.326 11.115 -7.276 1.00 87.69 92 SER A O 1
ATOM 689 N N . GLN A 1 93 ? 5.329 10.437 -6.495 1.00 91.00 93 GLN A N 1
ATOM 690 C CA . GLN A 1 93 ? 4.833 9.432 -5.567 1.00 91.00 93 GLN A CA 1
ATOM 691 C C . GLN A 1 93 ? 5.686 9.482 -4.303 1.00 91.00 93 GLN A C 1
ATOM 693 O O . GLN A 1 93 ? 6.912 9.395 -4.361 1.00 91.00 93 GLN A O 1
ATOM 698 N N . GLU A 1 94 ? 5.028 9.589 -3.154 1.00 89.38 94 GLU A N 1
A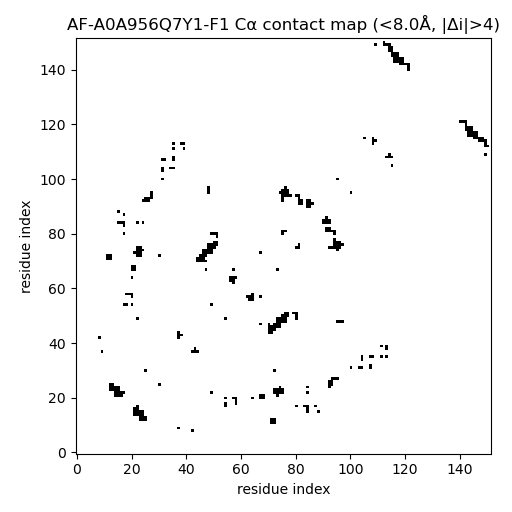TOM 699 C CA . GLU A 1 94 ? 5.683 9.461 -1.857 1.00 89.38 94 GLU A CA 1
ATOM 700 C C . GLU A 1 94 ? 6.095 8.006 -1.617 1.00 89.38 94 GLU A C 1
ATOM 702 O O . GLU A 1 94 ? 5.368 7.069 -1.961 1.00 89.38 94 GLU A O 1
ATOM 707 N N . ARG A 1 95 ? 7.258 7.810 -0.992 1.00 91.06 95 ARG A N 1
ATOM 708 C CA . ARG A 1 95 ? 7.655 6.493 -0.489 1.00 91.06 95 ARG A CA 1
ATOM 709 C C . ARG A 1 95 ? 6.725 6.104 0.659 1.00 91.06 95 ARG A C 1
ATOM 711 O O . ARG A 1 95 ? 6.597 6.850 1.623 1.00 91.06 95 ARG A O 1
ATOM 718 N N . VAL A 1 96 ? 6.175 4.897 0.595 1.00 89.75 96 VAL A N 1
ATOM 719 C CA . VAL A 1 96 ? 5.308 4.325 1.629 1.00 89.75 96 VAL A CA 1
ATOM 720 C C . VAL A 1 96 ? 6.031 3.142 2.251 1.00 89.75 96 VAL A C 1
ATOM 722 O O . VAL A 1 96 ? 5.891 2.003 1.806 1.00 89.75 96 VAL A O 1
ATOM 725 N N . ALA A 1 97 ? 6.868 3.422 3.249 1.00 86.81 97 ALA A N 1
ATOM 726 C CA . ALA A 1 97 ? 7.642 2.376 3.895 1.00 86.81 97 ALA A CA 1
ATOM 727 C C . ALA A 1 97 ? 6.775 1.563 4.854 1.00 86.81 97 ALA A C 1
ATOM 729 O O . ALA A 1 97 ? 6.080 2.139 5.688 1.00 86.81 97 ALA A O 1
ATOM 730 N N . GLY A 1 98 ? 6.876 0.232 4.810 1.00 79.31 98 GLY A N 1
ATOM 731 C CA . GLY A 1 98 ? 6.121 -0.630 5.730 1.00 79.31 98 GLY A CA 1
ATOM 732 C C . GLY A 1 98 ? 6.390 -0.329 7.210 1.00 79.31 98 GLY A C 1
ATOM 733 O O . GLY A 1 98 ? 5.471 -0.363 8.027 1.00 79.31 98 GLY A O 1
ATOM 734 N N . MET A 1 99 ? 7.637 0.031 7.539 1.00 84.19 99 MET A N 1
ATOM 735 C CA . MET A 1 99 ? 8.046 0.410 8.900 1.00 84.19 99 MET A CA 1
ATOM 736 C C . MET A 1 99 ? 7.401 1.704 9.405 1.00 84.19 99 MET A C 1
ATOM 738 O O . MET A 1 99 ? 7.178 1.824 10.604 1.00 84.19 99 MET A O 1
ATOM 742 N N . ASP A 1 100 ? 7.065 2.626 8.503 1.00 88.25 100 ASP A N 1
ATOM 743 C CA . ASP A 1 100 ? 6.436 3.904 8.848 1.00 88.25 100 ASP A CA 1
ATOM 744 C C . ASP A 1 100 ? 4.903 3.759 8.836 1.00 88.25 100 ASP A C 1
ATOM 746 O O . ASP A 1 100 ? 4.192 4.309 9.691 1.00 88.25 100 ASP A O 1
ATOM 750 N N . LEU A 1 101 ? 4.397 2.947 7.894 1.00 90.50 101 LEU A N 1
ATOM 751 C CA . LEU A 1 101 ? 2.975 2.707 7.669 1.00 90.50 101 LEU A CA 1
ATOM 752 C C . LEU A 1 101 ? 2.304 2.092 8.894 1.00 90.50 101 LEU A C 1
ATOM 754 O O . LEU A 1 101 ? 1.238 2.553 9.296 1.00 90.50 101 LEU A O 1
ATOM 758 N N . MET A 1 102 ? 2.925 1.082 9.508 1.00 91.44 102 MET A N 1
ATOM 759 C CA . MET A 1 102 ? 2.321 0.373 10.636 1.00 91.44 102 MET A CA 1
ATOM 760 C C . MET A 1 102 ? 2.063 1.295 11.849 1.00 91.44 102 MET A C 1
ATOM 762 O O . MET A 1 102 ? 0.907 1.372 12.268 1.00 91.44 102 MET A O 1
ATOM 766 N N . PRO A 1 103 ? 3.045 2.064 12.372 1.00 92.31 103 PRO A N 1
ATOM 767 C CA . PRO A 1 103 ? 2.792 3.057 13.422 1.00 92.31 103 PRO A CA 1
ATOM 768 C C . PRO A 1 103 ? 1.691 4.063 13.067 1.00 92.31 103 PRO A C 1
ATOM 770 O O . PRO A 1 103 ? 0.849 4.391 13.903 1.00 92.31 103 PRO A O 1
ATOM 773 N N . SER A 1 104 ? 1.664 4.526 11.816 1.00 94.06 104 SER A N 1
ATOM 774 C CA . SER A 1 104 ? 0.696 5.530 11.359 1.00 94.06 104 SER A CA 1
ATOM 775 C C . SER A 1 104 ? -0.729 4.975 11.320 1.00 94.06 104 SER A C 1
ATOM 777 O O . SER A 1 104 ? -1.670 5.633 11.769 1.00 94.06 104 SER A O 1
ATOM 779 N N . VAL A 1 105 ? -0.888 3.738 10.841 1.00 94.38 105 VAL A N 1
ATOM 780 C CA . VAL A 1 105 ? -2.167 3.019 10.855 1.00 94.38 105 VAL A CA 1
ATOM 781 C C . VAL A 1 105 ? -2.615 2.752 12.288 1.00 94.38 105 VAL A C 1
ATOM 783 O O . VAL A 1 105 ? -3.787 2.951 12.582 1.00 94.38 105 VAL A O 1
ATOM 786 N N . MET A 1 106 ? -1.715 2.369 13.198 1.00 94.06 106 MET A N 1
ATOM 787 C CA . MET A 1 106 ? -2.061 2.153 14.609 1.00 94.06 106 MET A CA 1
ATOM 788 C C . MET A 1 106 ? -2.585 3.430 15.275 1.00 94.06 106 MET A C 1
ATOM 790 O O . MET A 1 106 ? -3.654 3.404 15.879 1.00 94.06 106 MET A O 1
ATOM 794 N N . ALA A 1 107 ? -1.884 4.555 15.113 1.00 94.69 107 ALA A N 1
ATOM 795 C CA . ALA A 1 107 ? -2.308 5.839 15.674 1.00 94.69 107 ALA A CA 1
ATOM 796 C C . ALA A 1 107 ? -3.636 6.335 15.073 1.00 94.69 107 ALA A C 1
ATOM 798 O O . ALA A 1 107 ? -4.440 6.996 15.732 1.00 94.69 107 ALA A O 1
ATOM 799 N N . ALA A 1 108 ? -3.893 6.044 13.796 1.00 95.38 108 ALA A N 1
ATOM 800 C CA . ALA A 1 108 ? -5.173 6.352 13.169 1.00 95.38 108 ALA A CA 1
ATOM 801 C C . ALA A 1 108 ? -6.290 5.394 13.630 1.00 95.38 108 ALA A C 1
ATOM 803 O O . ALA A 1 108 ? -7.414 5.839 13.853 1.00 95.38 108 ALA A O 1
ATOM 804 N N . ALA A 1 109 ? -5.979 4.113 13.840 1.00 94.62 109 ALA A N 1
ATOM 805 C CA . ALA A 1 109 ? -6.911 3.104 14.334 1.00 94.62 109 ALA A CA 1
ATOM 806 C C . ALA A 1 109 ? -7.361 3.395 15.768 1.00 94.62 109 ALA A C 1
ATOM 808 O O . ALA A 1 109 ? -8.554 3.309 16.043 1.00 94.62 109 ALA A O 1
ATOM 809 N N . GLU A 1 110 ? -6.444 3.807 16.645 1.00 94.06 110 GLU A N 1
ATOM 810 C CA . GLU A 1 110 ? -6.754 4.241 18.012 1.00 94.06 110 GLU A CA 1
ATOM 811 C C . GLU A 1 110 ? -7.763 5.396 18.010 1.00 94.06 110 GLU A C 1
ATOM 813 O O . GLU A 1 110 ? -8.835 5.287 18.605 1.00 94.06 110 GLU A O 1
ATOM 818 N N . ARG A 1 111 ? -7.482 6.460 17.246 1.00 95.19 111 ARG A N 1
ATOM 819 C CA . ARG A 1 111 ? -8.394 7.609 17.095 1.00 95.19 111 ARG A CA 1
ATOM 820 C C . ARG A 1 111 ? -9.755 7.224 16.509 1.00 95.19 111 ARG A C 1
ATOM 822 O O . ARG A 1 111 ? -10.752 7.876 16.798 1.00 95.19 111 ARG A O 1
ATOM 829 N N . ALA A 1 112 ? -9.793 6.186 15.678 1.00 93.19 112 ALA A N 1
ATOM 830 C CA . ALA A 1 112 ? -10.995 5.693 15.016 1.00 93.19 112 ALA A CA 1
ATOM 831 C C . ALA A 1 112 ? -11.735 4.586 15.792 1.00 93.19 112 ALA A C 1
ATOM 833 O O . ALA A 1 112 ? -12.735 4.075 15.282 1.00 93.19 112 ALA A O 1
ATOM 834 N N . GLY A 1 113 ? -11.250 4.175 16.971 1.00 93.44 113 GLY A N 1
ATOM 835 C CA . GLY A 1 113 ? -11.834 3.083 17.762 1.00 93.44 113 GLY A CA 1
ATOM 836 C C . GLY A 1 113 ? -11.723 1.698 17.107 1.00 93.44 113 GLY A C 1
ATOM 837 O O . GLY A 1 113 ? -12.548 0.819 17.357 1.00 93.44 113 GLY A O 1
ATOM 838 N N . CYS A 1 114 ? -10.738 1.490 16.231 1.00 92.31 114 CYS A N 1
ATOM 839 C CA . CYS A 1 114 ? -10.511 0.221 15.538 1.00 92.31 114 CYS A CA 1
ATOM 840 C C . CYS A 1 114 ? -9.554 -0.681 16.334 1.00 92.31 114 CYS A C 1
ATOM 842 O O . CYS A 1 114 ? -8.476 -0.259 16.744 1.00 92.31 114 CYS A O 1
ATOM 844 N N . SER A 1 115 ? -9.917 -1.955 16.517 1.00 89.25 115 SER A N 1
ATOM 845 C CA . SER A 1 115 ? -9.032 -2.955 17.129 1.00 89.25 115 SER A CA 1
ATOM 846 C C . SER A 1 115 ? -7.969 -3.441 16.144 1.00 89.25 115 SER A C 1
ATOM 848 O O . SER A 1 115 ? -8.293 -3.719 14.988 1.00 89.25 115 SER A O 1
ATOM 850 N N . VAL A 1 116 ? -6.737 -3.636 16.616 1.00 89.31 116 VAL A N 1
ATOM 851 C CA . VAL A 1 116 ? -5.612 -4.124 15.806 1.00 89.31 116 VAL A CA 1
ATOM 852 C C . VAL A 1 116 ? -5.158 -5.493 16.313 1.00 89.31 116 VAL A C 1
ATOM 854 O O . VAL A 1 116 ? -5.114 -5.748 17.514 1.00 89.31 116 VAL A O 1
ATOM 857 N N . PHE A 1 117 ? -4.816 -6.394 15.393 1.00 88.88 117 PHE A N 1
ATOM 858 C CA . PHE A 1 117 ? -4.283 -7.715 15.715 1.00 88.88 117 PHE A CA 1
ATOM 859 C C . PHE A 1 117 ? -3.008 -7.984 14.919 1.00 88.88 117 PHE A C 1
ATOM 861 O O . PHE A 1 117 ? -2.981 -7.778 13.706 1.00 88.88 117 PHE A O 1
ATOM 868 N N . PHE A 1 118 ? -1.972 -8.486 15.595 1.00 86.69 118 PHE A N 1
ATOM 869 C CA . PHE A 1 118 ? -0.712 -8.855 14.962 1.00 86.69 118 PHE A CA 1
ATOM 870 C C . PHE A 1 118 ? -0.611 -10.367 14.825 1.00 86.69 118 PHE A C 1
ATOM 872 O O . PHE A 1 118 ? -0.578 -11.111 15.810 1.00 86.69 118 PHE A O 1
ATOM 879 N N . TRP A 1 119 ? -0.505 -10.809 13.577 1.00 86.00 119 TRP A N 1
ATOM 880 C CA . TRP A 1 119 ? -0.231 -12.195 13.250 1.00 86.00 119 TRP A CA 1
ATOM 881 C C . TRP A 1 119 ? 1.207 -12.336 12.765 1.00 86.00 119 TRP A C 1
ATOM 883 O O . TRP A 1 119 ? 1.599 -11.726 11.772 1.00 86.00 119 TRP A O 1
ATOM 893 N N . VAL A 1 120 ? 1.992 -13.146 13.472 1.00 80.62 120 VAL A N 1
ATOM 894 C CA . VAL A 1 120 ? 3.366 -13.475 13.094 1.00 80.62 120 VAL A CA 1
ATOM 895 C C . VAL A 1 120 ? 3.442 -14.992 12.964 1.00 80.62 120 VAL A C 1
ATOM 897 O O . VAL A 1 120 ? 3.140 -15.693 13.934 1.00 80.62 120 VAL A O 1
ATOM 900 N N . PRO A 1 121 ? 3.820 -15.538 11.795 1.00 74.31 121 PRO A N 1
ATOM 901 C CA . PRO A 1 121 ? 4.010 -16.972 11.679 1.00 74.31 121 PRO A CA 1
ATOM 902 C C . PRO A 1 121 ? 5.139 -17.409 12.625 1.00 74.31 121 PRO A C 1
ATOM 904 O O . PRO A 1 121 ? 6.128 -16.683 12.787 1.00 74.31 121 PRO A O 1
ATOM 907 N N . PRO A 1 122 ? 5.028 -18.583 13.269 1.00 78.56 122 PRO A N 1
ATOM 908 C CA . PRO A 1 122 ? 6.094 -19.085 14.119 1.00 78.56 122 PRO A CA 1
ATOM 909 C C . PRO A 1 122 ? 7.394 -19.162 13.314 1.00 78.56 122 PRO A C 1
ATOM 911 O O . PRO A 1 122 ? 7.401 -19.610 12.167 1.00 78.56 122 PRO A O 1
ATOM 914 N N . ARG A 1 123 ? 8.505 -18.728 13.922 1.00 62.66 123 ARG A N 1
ATOM 915 C CA . ARG A 1 123 ? 9.851 -18.855 13.350 1.00 62.66 123 ARG A CA 1
ATOM 916 C C . ARG A 1 123 ? 10.263 -20.328 13.340 1.00 62.66 123 ARG A C 1
ATOM 918 O O . ARG A 1 123 ? 11.124 -20.744 14.106 1.00 62.66 123 ARG A O 1
ATOM 925 N N . THR A 1 124 ? 9.650 -21.143 12.488 1.00 58.94 124 THR A N 1
ATOM 926 C CA . THR A 1 124 ? 10.259 -22.411 12.102 1.00 58.94 124 THR A CA 1
ATOM 927 C C . THR A 1 124 ? 11.481 -22.045 11.280 1.00 58.94 124 THR A C 1
ATOM 929 O O . THR A 1 124 ? 11.356 -21.504 10.182 1.00 58.94 124 THR A O 1
ATOM 932 N N . SER A 1 125 ? 12.667 -22.270 11.835 1.00 50.09 125 SER A N 1
ATOM 933 C CA . SER A 1 125 ? 13.926 -22.187 11.110 1.00 50.09 125 SER A CA 1
ATOM 934 C C . SER A 1 125 ? 13.876 -23.176 9.945 1.00 50.09 125 SER A C 1
ATOM 936 O O . SER A 1 125 ? 14.230 -24.344 10.079 1.00 50.09 125 SER A O 1
ATOM 938 N N . LEU A 1 126 ? 13.424 -22.727 8.774 1.00 47.41 126 LEU A N 1
ATOM 939 C CA . LEU A 1 126 ? 13.572 -23.476 7.532 1.00 47.41 126 LEU A CA 1
ATOM 940 C C . LEU A 1 126 ? 15.043 -23.414 7.116 1.00 47.41 126 LEU A C 1
ATOM 942 O O . LEU A 1 126 ? 15.426 -22.741 6.167 1.00 47.41 126 LEU A O 1
ATOM 946 N N . ARG A 1 127 ? 15.894 -24.136 7.848 1.00 43.97 127 ARG A N 1
ATOM 947 C CA . ARG A 1 127 ? 17.216 -24.521 7.371 1.00 43.97 127 ARG A CA 1
ATOM 948 C C . ARG A 1 127 ? 17.011 -25.696 6.419 1.00 43.97 127 ARG A C 1
ATOM 950 O O . ARG A 1 127 ? 17.188 -26.845 6.804 1.00 43.97 127 ARG A O 1
ATOM 957 N N . ARG A 1 128 ? 16.592 -25.420 5.182 1.00 42.31 128 ARG A N 1
ATOM 958 C CA . ARG A 1 128 ? 16.590 -26.433 4.121 1.00 42.31 128 ARG A CA 1
ATOM 959 C C . ARG A 1 128 ? 18.013 -26.586 3.578 1.00 42.31 128 ARG A C 1
ATOM 961 O O . ARG A 1 128 ? 18.498 -25.741 2.837 1.00 42.31 128 ARG A O 1
ATOM 968 N N . ARG A 1 129 ? 18.684 -27.665 3.982 1.00 43.41 129 ARG A N 1
ATOM 969 C CA . ARG A 1 129 ? 19.510 -28.463 3.068 1.00 43.41 129 ARG A CA 1
ATOM 970 C C . ARG A 1 129 ? 18.732 -29.747 2.834 1.00 43.41 129 ARG A C 1
ATOM 972 O O . ARG A 1 129 ? 18.226 -30.322 3.796 1.00 43.41 129 ARG A O 1
ATOM 979 N N . ASP A 1 130 ? 18.592 -30.125 1.578 1.00 47.69 130 ASP A N 1
ATOM 980 C CA . ASP A 1 130 ? 17.860 -31.309 1.156 1.00 47.69 130 ASP A CA 1
ATOM 981 C C . ASP A 1 130 ? 18.430 -32.584 1.787 1.00 47.69 130 ASP A C 1
ATOM 983 O O . ASP A 1 130 ? 19.632 -32.823 1.711 1.00 47.69 130 ASP A O 1
ATOM 987 N N . ALA A 1 131 ? 17.557 -33.397 2.386 1.00 38.53 131 ALA A N 1
ATOM 988 C CA . ALA A 1 131 ? 17.557 -34.854 2.250 1.00 38.53 131 ALA A CA 1
ATOM 989 C C . ALA A 1 131 ? 16.341 -35.457 2.978 1.00 38.53 131 ALA A C 1
ATOM 991 O O . ALA A 1 131 ? 16.157 -35.271 4.177 1.00 38.53 131 ALA A O 1
ATOM 992 N N . SER A 1 132 ? 15.569 -36.231 2.217 1.00 39.12 132 SER A N 1
ATOM 993 C CA . SER A 1 132 ? 14.513 -37.167 2.619 1.00 39.12 132 SER A CA 1
ATOM 994 C C . SER A 1 132 ? 13.210 -36.626 3.215 1.00 39.12 132 SER A C 1
ATOM 996 O O . SER A 1 132 ? 13.053 -36.365 4.404 1.00 39.12 132 SER A O 1
ATOM 998 N N . LEU A 1 133 ? 12.217 -36.630 2.325 1.00 44.75 133 LEU A N 1
ATOM 999 C CA . LEU A 1 133 ? 10.820 -36.964 2.578 1.00 44.75 133 LEU A CA 1
ATOM 1000 C C . LEU A 1 133 ? 10.679 -38.088 3.623 1.00 44.75 133 LEU A C 1
ATOM 1002 O O . LEU A 1 133 ? 11.081 -39.218 3.357 1.00 44.75 133 LEU A O 1
ATOM 1006 N N . ASN A 1 134 ? 10.057 -37.800 4.770 1.00 36.06 134 ASN A N 1
ATOM 1007 C CA . ASN A 1 134 ? 8.904 -38.565 5.253 1.00 36.06 134 ASN A CA 1
ATOM 1008 C C . ASN A 1 134 ? 8.274 -37.989 6.531 1.00 36.06 134 ASN A C 1
ATOM 1010 O O . ASN A 1 134 ? 8.952 -37.571 7.460 1.00 36.06 134 ASN A O 1
ATOM 1014 N N . ALA A 1 135 ? 6.945 -38.104 6.546 1.00 35.97 135 ALA A N 1
ATOM 1015 C CA . ALA A 1 135 ? 6.061 -38.239 7.700 1.00 35.97 135 ALA A CA 1
ATOM 1016 C C . ALA A 1 135 ? 5.864 -37.042 8.660 1.00 35.97 135 ALA A C 1
ATOM 1018 O O . ALA A 1 135 ? 6.609 -36.797 9.599 1.00 35.97 135 ALA A O 1
ATOM 1019 N N . ASN A 1 136 ? 4.690 -36.428 8.486 1.00 45.88 136 ASN A N 1
ATOM 1020 C CA . ASN A 1 136 ? 3.685 -36.260 9.538 1.00 45.88 136 ASN A CA 1
ATOM 1021 C C . ASN A 1 136 ? 4.113 -35.531 10.830 1.00 45.88 136 ASN A C 1
ATOM 1023 O O . ASN A 1 136 ? 4.523 -36.144 11.810 1.00 45.88 136 ASN A O 1
ATOM 1027 N N . SER A 1 137 ? 3.860 -34.223 10.893 1.00 37.09 137 SER A N 1
ATOM 1028 C CA . SER A 1 137 ? 3.602 -33.546 12.171 1.00 37.09 137 SER A CA 1
ATOM 1029 C C . SER A 1 137 ? 2.684 -32.333 11.982 1.00 37.09 137 SER A C 1
ATOM 1031 O O . SER A 1 137 ? 3.097 -31.224 11.649 1.00 37.09 137 SER A O 1
ATOM 1033 N N . ARG A 1 138 ? 1.384 -32.556 12.222 1.00 45.94 138 ARG A N 1
ATOM 1034 C CA . ARG A 1 138 ? 0.424 -31.499 12.564 1.00 45.94 138 ARG A CA 1
ATOM 1035 C C . ARG A 1 138 ? 0.795 -30.935 13.936 1.00 45.94 138 ARG A C 1
ATOM 1037 O O . ARG A 1 138 ? 0.367 -31.473 14.949 1.00 45.94 138 ARG A O 1
ATOM 1044 N N . THR A 1 139 ? 1.525 -29.827 13.973 1.00 38.50 139 THR A N 1
ATOM 1045 C CA . THR A 1 139 ? 1.589 -28.963 15.163 1.00 38.50 139 THR A CA 1
ATOM 1046 C C . THR A 1 139 ? 1.636 -27.497 14.754 1.00 38.50 139 THR A C 1
ATOM 1048 O O . THR A 1 139 ? 2.668 -26.837 14.842 1.00 38.50 139 THR A O 1
ATOM 1051 N N . SER A 1 140 ? 0.488 -26.962 14.335 1.00 34.75 140 SER A N 1
ATOM 1052 C CA . SER A 1 140 ? 0.249 -25.518 14.315 1.00 34.75 140 SER A CA 1
ATOM 1053 C C . SER A 1 140 ? 0.084 -25.048 15.762 1.00 34.75 140 SER A C 1
ATOM 1055 O O . SER A 1 140 ? -1.011 -25.088 16.319 1.00 34.75 140 SER A O 1
ATOM 1057 N N . ARG A 1 141 ? 1.191 -24.675 16.413 1.00 41.62 141 ARG A N 1
ATOM 1058 C CA . ARG A 1 141 ? 1.150 -23.910 17.665 1.00 41.62 141 ARG A CA 1
ATOM 1059 C C . ARG A 1 141 ? 1.028 -22.434 17.307 1.00 41.62 141 ARG A C 1
ATOM 1061 O O . ARG A 1 141 ? 1.892 -21.865 16.646 1.00 41.62 141 ARG A O 1
ATOM 1068 N N . TRP A 1 142 ? -0.097 -21.867 17.712 1.00 41.31 142 TRP A 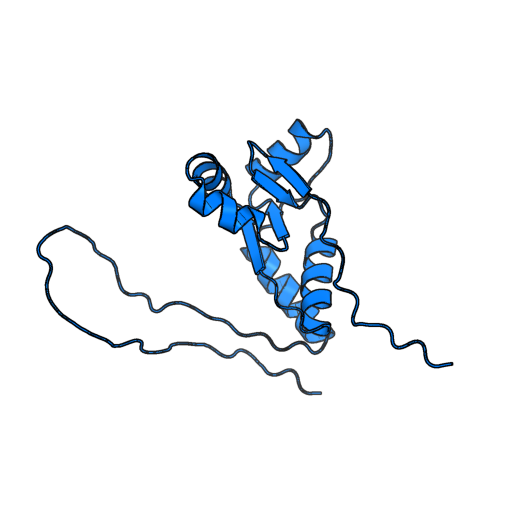N 1
ATOM 1069 C CA . TRP A 1 142 ? -0.543 -20.514 17.424 1.00 41.31 142 TRP A CA 1
ATOM 1070 C C . TRP A 1 142 ? 0.158 -19.530 18.362 1.00 41.31 142 TRP A C 1
ATOM 1072 O O . TRP A 1 142 ? 0.001 -19.626 19.575 1.00 41.31 142 TRP A O 1
ATOM 1082 N N . ALA A 1 143 ? 0.922 -18.589 17.809 1.00 38.38 143 ALA A N 1
ATOM 1083 C CA . ALA A 1 143 ? 1.487 -17.463 18.547 1.00 38.38 143 ALA A CA 1
ATOM 1084 C C . ALA A 1 143 ? 0.967 -16.164 17.915 1.00 38.38 143 ALA A C 1
ATOM 1086 O O . ALA A 1 143 ? 1.615 -15.568 17.062 1.00 38.38 143 ALA A O 1
ATOM 1087 N N . GLY A 1 144 ? -0.260 -15.776 18.265 1.00 41.91 144 GLY A N 1
ATOM 1088 C CA . GLY A 1 144 ? -0.786 -14.444 17.966 1.00 41.91 144 GLY A CA 1
ATOM 1089 C C . GLY A 1 144 ? -0.551 -13.530 19.162 1.00 41.91 144 GLY A C 1
ATOM 1090 O O . GLY A 1 144 ? -0.846 -13.930 20.287 1.00 41.91 144 GLY A O 1
ATOM 1091 N N . THR A 1 145 ? -0.049 -12.317 18.935 1.00 50.19 145 THR A N 1
ATOM 1092 C CA . THR A 1 145 ? 0.019 -11.291 19.983 1.00 50.19 145 THR A CA 1
ATOM 1093 C C . THR A 1 145 ? -1.137 -10.327 19.761 1.00 50.19 145 THR A C 1
ATOM 1095 O O . THR A 1 145 ? -1.176 -9.590 18.775 1.00 50.19 145 THR A O 1
ATOM 1098 N N . PHE A 1 146 ? -2.108 -10.349 20.670 1.00 43.47 146 PHE A N 1
ATOM 1099 C CA . PHE A 1 146 ? -3.189 -9.370 20.691 1.00 43.47 146 PHE A CA 1
ATOM 1100 C C . PHE A 1 146 ? -2.661 -8.079 21.322 1.00 43.47 146 PHE A C 1
ATOM 1102 O O . PHE A 1 146 ? -2.262 -8.089 22.486 1.00 43.47 146 PHE A O 1
ATOM 1109 N N . LEU A 1 147 ? -2.645 -6.977 20.571 1.00 43.00 147 LEU A N 1
ATOM 1110 C CA . LEU A 1 147 ? -2.277 -5.668 21.102 1.00 43.00 147 LEU A CA 1
ATOM 1111 C C . LEU A 1 147 ? -3.529 -4.778 21.123 1.00 43.00 147 LEU A C 1
ATOM 1113 O O . LEU A 1 147 ? -3.903 -4.195 20.116 1.00 43.00 147 LEU A O 1
ATOM 1117 N N . HIS A 1 148 ? -4.139 -4.702 22.308 1.00 43.78 148 HIS A N 1
ATOM 1118 C CA . HIS A 1 148 ? -5.118 -3.705 22.754 1.00 43.78 148 HIS A CA 1
ATOM 1119 C C . HIS A 1 148 ? -6.504 -3.665 22.063 1.00 43.78 148 HIS A C 1
ATOM 1121 O O . HIS A 1 148 ? -6.661 -3.444 20.865 1.00 43.78 148 HIS A O 1
ATOM 1127 N N . ARG A 1 149 ? -7.559 -3.802 22.879 1.00 42.22 149 ARG A N 1
ATOM 1128 C CA . ARG A 1 149 ? -8.941 -3.470 22.513 1.00 42.22 149 ARG A CA 1
ATOM 1129 C C . ARG A 1 149 ? -9.180 -2.041 23.001 1.00 42.22 149 ARG A C 1
ATOM 1131 O O . ARG A 1 149 ? -9.332 -1.844 24.201 1.00 42.22 149 ARG A O 1
ATOM 1138 N N . PHE A 1 150 ? -9.182 -1.056 22.106 1.00 44.88 150 PHE A N 1
ATOM 1139 C CA . PHE A 1 150 ? -9.596 0.305 22.456 1.00 44.88 150 PHE A CA 1
ATOM 1140 C C . PHE A 1 150 ? -11.115 0.299 22.669 1.00 44.88 150 PHE A C 1
ATOM 1142 O O . PHE A 1 150 ? -11.887 0.396 21.721 1.00 44.88 150 PHE A O 1
ATOM 1149 N N . VAL A 1 151 ? -11.541 0.055 23.908 1.00 33.53 151 VAL A N 1
ATOM 1150 C CA . VAL A 1 151 ? -12.916 0.287 24.359 1.00 33.53 151 VAL A CA 1
ATOM 1151 C C . VAL A 1 151 ? -12.859 1.545 25.209 1.00 33.53 151 VAL A C 1
ATOM 1153 O O . VAL A 1 151 ? -12.269 1.514 26.288 1.00 33.53 151 VAL A O 1
ATOM 1156 N N . HIS A 1 152 ? -13.425 2.635 24.703 1.00 34.72 152 HIS A N 1
ATOM 1157 C CA . HIS A 1 152 ? -13.848 3.762 25.524 1.00 34.72 152 HIS A CA 1
ATOM 1158 C C . HIS A 1 152 ? -15.371 3.780 25.553 1.00 34.72 152 HIS A C 1
ATOM 1160 O O . HIS A 1 152 ? -15.970 3.530 24.480 1.00 34.72 152 HIS A O 1
#

Solvent-accessible surface area (backbone atoms only — not comparable to full-atom values): 9391 Å² total; per-residue (Å²): 134,85,81,79,75,69,86,72,77,78,80,71,71,54,64,45,71,48,79,89,36,64,32,41,64,58,53,63,65,58,54,43,53,47,54,47,54,32,56,78,68,69,49,92,76,48,71,43,71,34,33,61,67,54,48,52,49,30,58,75,33,68,71,53,27,53,57,54,65,68,36,60,38,23,36,26,10,46,63,68,41,11,50,48,44,13,65,79,65,79,46,87,48,57,61,39,40,65,83,58,47,52,61,51,40,49,61,50,24,58,78,68,58,46,71,54,76,48,81,54,81,73,87,71,81,80,77,81,72,93,78,79,94,77,82,90,81,97,72,90,73,86,61,66,55,80,58,64,76,66,77,128